Protein AF-A0AAE6XRU2-F1 (afdb_monomer_lite)

Foldseek 3Di:
DPPVVVVVVVVVVVVVVVVVVCVVVVVVVVVVVVVVVVVVVVVVLVVVAVVLVVLLVCLLVQLPDPPPCSNVVSLVSLVVSLVDPSDDPVSNVVSVVVNVVSVVVVVPPPPPPPPPPPPPPPDDDDD

pLDDT: mean 79.42, std 11.72, range [50.53, 95.81]

Radius of gyration: 35.36 Å; chains: 1; bounding box: 72×36×122 Å

Secondary structure (DSSP, 8-state):
--HHHHHHHHHHHHHHHHHHHHHHHHHHHHHHHHHHHHHHHHHHHHHHHHHHHHHHHHHHHHHT--STTHHHHHHHHHHHHHT-TTS-HHHHHHHHHHHHHHHHHHHS----TT-------------

Sequence (127 aa):
MPVIHAEAVTAAVQSAATLWAAVIAGGAALLSAVLSAVAAHRSGRWTQREQWWQRFTWACEKCISREPGASEVGASVLDALIAVPWASAADHEMALAMSNVIVDHVREPAAPAGVVGRRNRRRWWPA

Organism: NCBI:txid1874630

Structure (mmCIF, N/CA/C/O backbone):
data_AF-A0AAE6XRU2-F1
#
_entry.id   AF-A0AAE6XRU2-F1
#
loop_
_atom_site.group_PDB
_atom_site.id
_atom_site.type_symbol
_atom_site.label_atom_id
_atom_site.label_alt_id
_atom_site.label_comp_id
_atom_site.label_asym_id
_atom_site.label_entity_id
_atom_site.label_seq_id
_atom_site.pdbx_PDB_ins_code
_atom_site.Cartn_x
_atom_site.Cartn_y
_atom_site.Cartn_z
_atom_site.occupancy
_atom_site.B_iso_or_equiv
_atom_site.auth_seq_id
_atom_site.auth_comp_id
_atom_site.auth_asym_id
_atom_site.auth_atom_id
_atom_site.pdbx_PDB_model_num
ATOM 1 N N . MET A 1 1 ? 51.238 13.673 -51.124 1.00 54.84 1 MET A N 1
ATOM 2 C CA . MET A 1 1 ? 49.872 13.132 -50.946 1.00 54.84 1 MET A CA 1
ATOM 3 C C . MET A 1 1 ? 49.721 12.124 -49.768 1.00 54.84 1 MET A C 1
ATOM 5 O O . MET A 1 1 ? 48.959 11.185 -49.929 1.00 54.84 1 MET A O 1
ATOM 9 N N . PRO A 1 2 ? 50.356 12.266 -48.574 1.00 63.00 2 PRO A N 1
ATOM 10 C CA . PRO A 1 2 ? 50.108 11.343 -47.442 1.00 63.00 2 PRO A CA 1
ATOM 11 C C . PRO A 1 2 ? 49.052 11.820 -46.419 1.00 63.00 2 PRO A C 1
ATOM 13 O O . PRO A 1 2 ? 48.540 11.016 -45.649 1.00 63.00 2 PRO A O 1
ATOM 16 N N . VAL A 1 3 ? 48.708 13.112 -46.404 1.00 62.78 3 VAL A N 1
ATOM 17 C CA . VAL A 1 3 ? 47.884 13.725 -45.339 1.00 62.78 3 VAL A CA 1
ATOM 18 C C . VAL A 1 3 ? 46.420 13.256 -45.378 1.00 62.78 3 VAL A C 1
ATOM 20 O O . VAL A 1 3 ? 45.822 13.018 -44.336 1.00 62.78 3 VAL A O 1
ATOM 23 N N . ILE A 1 4 ? 45.877 13.012 -46.575 1.00 65.44 4 ILE A N 1
ATOM 24 C CA . ILE A 1 4 ? 44.475 12.604 -46.783 1.00 65.44 4 ILE A CA 1
ATOM 25 C C . ILE A 1 4 ? 44.160 11.247 -46.118 1.00 65.44 4 ILE A C 1
ATOM 27 O O . ILE A 1 4 ? 43.057 11.036 -45.620 1.00 65.44 4 ILE A O 1
ATOM 31 N N . HIS A 1 5 ? 45.124 10.320 -46.069 1.00 65.38 5 HIS A N 1
ATOM 32 C CA . HIS A 1 5 ? 44.908 8.997 -45.471 1.00 65.38 5 HIS A CA 1
ATOM 33 C C . HIS A 1 5 ? 44.905 9.028 -43.938 1.00 65.38 5 HIS A C 1
ATOM 35 O O . HIS A 1 5 ? 44.174 8.258 -43.322 1.00 65.38 5 HIS A O 1
ATOM 41 N N . ALA A 1 6 ? 45.679 9.923 -43.318 1.00 70.56 6 ALA A N 1
ATOM 42 C CA . ALA A 1 6 ? 45.731 10.045 -41.863 1.00 70.56 6 ALA A CA 1
ATOM 43 C C . ALA A 1 6 ? 44.416 10.603 -41.293 1.00 70.56 6 ALA A C 1
ATOM 45 O O . ALA A 1 6 ? 43.905 10.067 -40.313 1.00 70.56 6 ALA A O 1
ATOM 46 N N . GLU A 1 7 ? 43.832 11.616 -41.942 1.00 75.25 7 GLU A N 1
ATOM 47 C CA . GLU A 1 7 ? 42.570 12.224 -41.495 1.00 75.25 7 GLU A CA 1
ATOM 48 C C . GLU A 1 7 ? 41.362 11.294 -41.672 1.00 75.25 7 GLU A C 1
ATOM 50 O O . GLU A 1 7 ? 40.468 11.256 -40.827 1.00 75.25 7 GLU A O 1
ATOM 55 N N . ALA A 1 8 ? 41.351 10.477 -42.730 1.00 72.44 8 ALA A N 1
ATOM 56 C CA . ALA A 1 8 ? 40.302 9.479 -42.932 1.00 72.44 8 ALA A CA 1
ATOM 57 C C . ALA A 1 8 ? 40.331 8.379 -41.853 1.00 72.44 8 ALA A C 1
ATOM 59 O O . ALA A 1 8 ? 39.282 7.941 -41.376 1.00 72.44 8 ALA A O 1
ATOM 60 N N . VAL A 1 9 ? 41.527 7.944 -41.439 1.00 72.94 9 VAL A N 1
ATOM 61 C CA . VAL A 1 9 ? 41.694 6.914 -40.402 1.00 72.94 9 VAL A CA 1
ATOM 62 C C . VAL A 1 9 ? 41.319 7.453 -39.020 1.00 72.94 9 VAL A C 1
ATOM 64 O O . VAL A 1 9 ? 40.614 6.768 -38.278 1.00 72.94 9 VAL A O 1
ATOM 67 N N . THR A 1 10 ? 41.719 8.678 -38.669 1.00 77.06 10 THR A N 1
ATOM 68 C CA . THR A 1 10 ? 41.343 9.284 -37.379 1.00 77.06 10 THR A CA 1
ATOM 69 C C . THR A 1 10 ? 39.841 9.533 -37.282 1.00 77.06 10 THR A C 1
ATOM 71 O O . THR A 1 10 ? 39.248 9.238 -36.243 1.00 77.06 10 THR A O 1
ATOM 74 N N . ALA A 1 11 ? 39.200 9.976 -38.369 1.00 76.12 11 ALA A N 1
ATOM 75 C CA . ALA A 1 11 ? 37.749 10.120 -38.431 1.00 76.12 11 ALA A CA 1
ATOM 76 C C . ALA A 1 11 ? 37.032 8.776 -38.211 1.00 76.12 11 ALA A C 1
ATOM 78 O O . ALA A 1 11 ? 36.134 8.697 -37.376 1.00 76.12 11 ALA A O 1
ATOM 79 N N . ALA A 1 12 ? 37.468 7.701 -38.878 1.00 73.88 12 ALA A N 1
ATOM 80 C CA . ALA A 1 12 ? 36.875 6.371 -38.717 1.00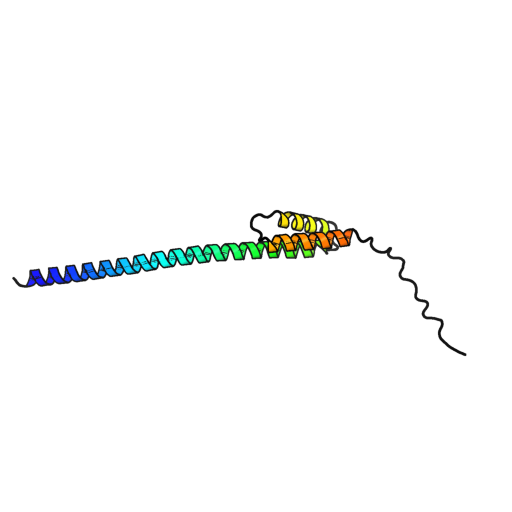 73.88 12 ALA A CA 1
ATOM 81 C C . ALA A 1 12 ? 37.025 5.818 -37.287 1.00 73.88 12 ALA A C 1
ATOM 83 O O . ALA A 1 12 ? 36.071 5.270 -36.730 1.00 73.88 12 ALA A O 1
ATOM 84 N N . VAL A 1 13 ? 38.194 6.002 -36.663 1.00 81.00 13 VAL A N 1
ATOM 85 C CA . VAL A 1 13 ? 38.440 5.596 -35.268 1.00 81.00 13 VAL A CA 1
ATOM 86 C C . VAL A 1 13 ? 37.568 6.398 -34.299 1.00 81.00 13 VAL A C 1
ATOM 88 O O . VAL A 1 13 ? 36.991 5.827 -33.373 1.00 81.00 13 VAL A O 1
ATOM 91 N N . GLN A 1 14 ? 37.401 7.702 -34.532 1.00 84.06 14 GLN A N 1
ATOM 92 C CA . GLN A 1 14 ? 36.549 8.555 -33.705 1.00 84.06 14 GLN A CA 1
ATOM 93 C C . GLN A 1 14 ? 35.054 8.226 -33.871 1.00 84.06 14 GLN A C 1
ATOM 95 O O . GLN A 1 14 ? 34.308 8.203 -32.888 1.00 84.06 14 GLN A O 1
ATOM 100 N N . SER A 1 15 ? 34.607 7.890 -35.084 1.00 78.94 15 SER A N 1
ATOM 101 C CA . SER A 1 15 ? 33.249 7.394 -35.343 1.00 78.94 15 SER A CA 1
ATOM 102 C C . SER A 1 15 ? 32.989 6.040 -34.675 1.00 78.94 15 SER A C 1
ATOM 104 O O . SER A 1 15 ? 31.929 5.834 -34.088 1.00 78.94 15 SER A O 1
ATOM 106 N N . ALA A 1 16 ? 33.962 5.127 -34.691 1.00 81.88 16 ALA A N 1
ATOM 107 C CA . ALA A 1 16 ? 33.843 3.852 -33.990 1.00 81.88 16 ALA A CA 1
ATOM 108 C C . ALA A 1 16 ? 33.774 4.049 -32.466 1.00 81.88 16 ALA A C 1
ATOM 110 O O . ALA A 1 16 ? 32.921 3.460 -31.803 1.00 81.88 16 ALA A O 1
ATOM 111 N N . ALA A 1 17 ? 34.622 4.917 -31.907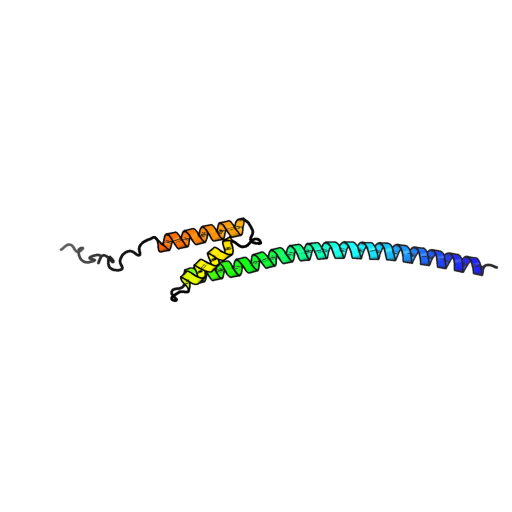 1.00 83.81 17 ALA A N 1
ATOM 112 C CA . ALA A 1 17 ? 34.629 5.218 -30.477 1.00 83.81 17 ALA A CA 1
ATOM 113 C C . ALA A 1 17 ? 33.306 5.846 -30.003 1.00 83.81 17 ALA A C 1
ATOM 115 O O . ALA A 1 17 ? 32.770 5.455 -28.966 1.00 83.81 17 ALA A O 1
ATOM 116 N N . THR A 1 18 ? 32.748 6.782 -30.776 1.00 86.94 18 THR A N 1
ATOM 117 C CA . THR A 1 18 ? 31.459 7.423 -30.460 1.00 86.94 18 THR A CA 1
ATOM 118 C C . THR A 1 18 ? 30.282 6.453 -30.562 1.00 86.94 18 THR A C 1
ATOM 120 O O . THR A 1 18 ? 29.396 6.496 -29.709 1.00 86.94 18 THR A O 1
ATOM 123 N N . LEU A 1 19 ? 30.295 5.528 -31.528 1.00 87.19 19 LEU A N 1
ATOM 124 C CA . LEU A 1 19 ? 29.294 4.464 -31.630 1.00 87.19 19 LEU A CA 1
ATOM 125 C C . LEU A 1 19 ? 29.317 3.549 -30.398 1.00 87.19 19 LEU A C 1
ATOM 127 O O . LEU A 1 19 ? 28.278 3.314 -29.784 1.00 87.19 19 LEU A O 1
ATOM 131 N N . TRP A 1 20 ? 30.497 3.068 -30.000 1.00 88.56 20 TRP A N 1
ATOM 132 C CA . TRP A 1 20 ? 30.638 2.226 -28.809 1.00 88.56 20 TRP A CA 1
ATOM 133 C C . TRP A 1 20 ? 30.215 2.953 -27.533 1.00 88.56 20 TRP A C 1
ATOM 135 O O . TRP A 1 20 ? 29.491 2.384 -26.715 1.00 88.56 20 TRP A O 1
ATOM 145 N N . ALA A 1 21 ? 30.595 4.224 -27.384 1.00 84.50 21 ALA A N 1
ATOM 146 C CA . ALA A 1 21 ? 30.159 5.047 -26.262 1.00 84.50 21 ALA A CA 1
ATOM 147 C C . ALA A 1 21 ? 28.629 5.195 -26.223 1.00 84.50 21 ALA A C 1
ATOM 149 O O . ALA A 1 21 ? 28.032 5.050 -25.158 1.00 84.50 21 ALA A O 1
ATOM 150 N N . ALA A 1 22 ? 27.983 5.416 -27.372 1.00 84.12 22 ALA A N 1
ATOM 151 C CA . ALA A 1 22 ? 26.529 5.512 -27.467 1.00 84.12 22 ALA A CA 1
ATOM 152 C C . ALA A 1 22 ? 25.830 4.192 -27.105 1.00 84.12 22 ALA A C 1
ATOM 154 O O . ALA A 1 22 ? 24.820 4.211 -26.404 1.00 84.12 22 ALA A O 1
ATOM 155 N N . VAL A 1 23 ? 26.382 3.046 -27.518 1.00 88.19 23 VAL A N 1
ATOM 156 C CA . VAL A 1 23 ? 25.851 1.720 -27.158 1.00 88.19 23 VAL A CA 1
ATOM 157 C C . VAL A 1 23 ? 25.936 1.489 -25.650 1.00 88.19 23 VAL A C 1
ATOM 159 O O . VAL A 1 23 ? 24.955 1.073 -25.033 1.00 88.19 23 VAL A O 1
ATOM 162 N N . ILE A 1 24 ? 27.080 1.802 -25.039 1.00 91.44 24 ILE A N 1
ATOM 163 C CA . ILE A 1 24 ? 27.278 1.648 -23.592 1.00 91.44 24 ILE A CA 1
ATOM 164 C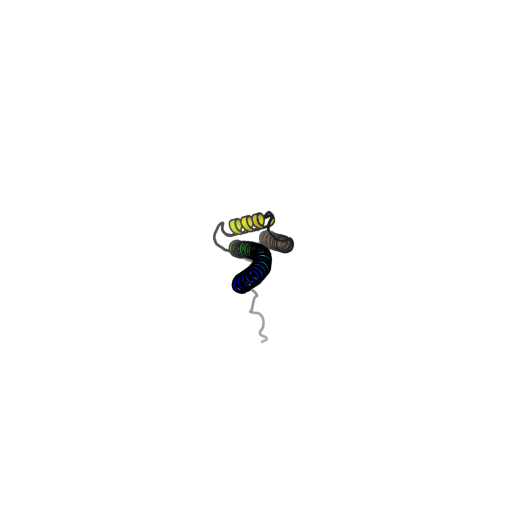 C . ILE A 1 24 ? 26.355 2.599 -22.823 1.00 91.44 24 ILE A C 1
ATOM 166 O O . ILE A 1 24 ? 25.671 2.172 -21.894 1.00 91.44 24 ILE A O 1
ATOM 170 N N . ALA A 1 25 ? 26.291 3.869 -23.229 1.00 82.69 25 ALA A N 1
ATOM 171 C CA . ALA A 1 25 ? 25.434 4.869 -22.601 1.00 82.69 25 ALA A CA 1
ATOM 172 C C . ALA A 1 25 ? 23.947 4.501 -22.720 1.00 82.69 25 ALA A C 1
ATOM 174 O O . ALA A 1 25 ? 23.218 4.554 -21.730 1.00 82.69 25 ALA A O 1
ATOM 175 N N . GLY A 1 26 ? 23.508 4.059 -23.902 1.00 83.19 26 GLY A N 1
ATOM 176 C CA . GLY A 1 26 ? 22.146 3.580 -24.131 1.00 83.19 26 GLY A CA 1
ATOM 177 C C . GLY A 1 26 ? 21.808 2.356 -23.277 1.00 83.19 26 GLY A C 1
ATOM 178 O O . GLY A 1 26 ? 20.758 2.321 -22.636 1.00 83.19 26 GLY A O 1
ATOM 179 N N . GLY A 1 27 ? 22.721 1.384 -23.192 1.00 83.00 27 GLY A N 1
ATOM 180 C CA . GLY A 1 27 ? 22.559 0.202 -22.342 1.00 83.00 27 GLY A CA 1
ATOM 181 C C . GLY A 1 27 ? 22.464 0.546 -20.851 1.00 83.00 27 GLY A C 1
ATOM 182 O O . GLY A 1 27 ? 21.561 0.073 -20.159 1.00 83.00 27 GLY A O 1
ATOM 183 N N . ALA A 1 28 ? 23.343 1.422 -20.359 1.00 83.56 28 ALA A N 1
ATOM 184 C CA . ALA A 1 28 ? 23.327 1.887 -18.972 1.00 83.56 28 ALA A CA 1
ATOM 185 C C . ALA A 1 28 ? 22.045 2.668 -18.630 1.00 83.56 28 ALA A C 1
ATOM 187 O O . ALA A 1 28 ? 21.491 2.501 -17.539 1.00 83.56 28 ALA A O 1
ATOM 188 N N . ALA A 1 29 ? 21.541 3.480 -19.563 1.00 82.44 29 ALA A N 1
ATOM 189 C CA . ALA A 1 29 ? 20.293 4.218 -19.396 1.00 82.44 29 ALA A CA 1
ATOM 190 C C . ALA A 1 29 ? 19.083 3.276 -19.284 1.00 82.44 29 ALA A C 1
ATOM 192 O O . ALA A 1 29 ? 18.262 3.440 -18.380 1.00 82.44 29 ALA A O 1
ATOM 193 N N . LEU A 1 30 ? 19.002 2.249 -20.137 1.00 85.50 30 LEU A N 1
ATOM 194 C CA . LEU A 1 30 ? 17.935 1.244 -20.079 1.00 85.50 30 LEU A CA 1
ATOM 195 C C . LEU A 1 30 ? 17.961 0.460 -18.762 1.00 85.50 30 LEU A C 1
ATOM 197 O O . LEU A 1 30 ? 16.927 0.318 -18.111 1.00 85.50 30 LEU A O 1
ATOM 201 N N . LEU A 1 31 ? 19.141 0.008 -18.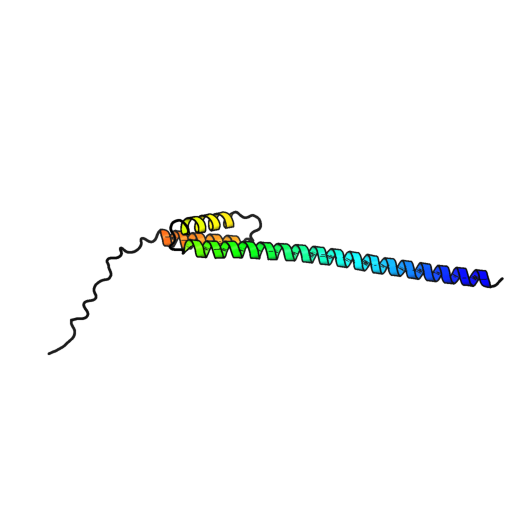330 1.00 87.75 31 LEU A N 1
ATOM 202 C CA . LEU A 1 31 ? 19.305 -0.687 -17.049 1.00 87.75 31 LEU A CA 1
ATOM 203 C C . LEU A 1 31 ? 18.867 0.191 -15.872 1.00 87.75 31 LEU A C 1
ATOM 205 O O . LEU A 1 31 ? 18.117 -0.260 -15.007 1.00 87.75 31 LEU A O 1
ATOM 209 N N . SER A 1 32 ? 19.281 1.458 -15.864 1.00 82.00 32 SER A N 1
ATOM 210 C CA . SER A 1 32 ? 18.917 2.412 -14.811 1.00 82.00 32 SER A CA 1
ATOM 211 C C . SER A 1 32 ? 17.411 2.676 -14.774 1.00 82.00 32 SER A C 1
ATOM 213 O O . SER A 1 32 ? 16.819 2.714 -13.696 1.00 82.00 32 SER A O 1
ATOM 215 N N . ALA A 1 33 ? 16.766 2.796 -15.938 1.00 81.75 33 ALA A N 1
ATOM 216 C CA . ALA A 1 33 ? 15.321 2.971 -16.033 1.00 81.75 33 ALA A CA 1
ATOM 217 C C . ALA A 1 33 ? 14.558 1.758 -15.476 1.00 81.75 33 ALA A C 1
ATOM 219 O O . ALA A 1 33 ? 13.618 1.926 -14.699 1.00 81.75 33 ALA A O 1
ATOM 220 N N . VAL A 1 34 ? 14.994 0.537 -15.808 1.00 87.19 34 VAL A N 1
ATOM 221 C CA . VAL A 1 34 ? 14.384 -0.701 -15.295 1.00 87.19 34 VAL A CA 1
ATOM 222 C C . VAL A 1 34 ? 14.552 -0.808 -13.782 1.00 87.19 34 VAL A C 1
ATOM 224 O O . VAL A 1 34 ? 13.577 -1.052 -13.071 1.00 87.19 34 VAL A O 1
ATOM 227 N N . LEU A 1 35 ? 15.763 -0.586 -13.268 1.00 85.81 35 LEU A N 1
ATOM 228 C CA . LEU A 1 35 ? 16.027 -0.633 -11.829 1.00 85.81 35 LEU A CA 1
ATOM 229 C C . LEU A 1 35 ? 15.219 0.425 -11.072 1.00 85.81 35 LEU A C 1
ATOM 231 O O . LEU A 1 35 ? 14.644 0.113 -10.032 1.00 85.81 35 LEU A O 1
ATOM 235 N N . SER A 1 36 ? 15.118 1.641 -11.615 1.00 83.62 36 SER A N 1
ATOM 236 C CA . SER A 1 36 ? 14.303 2.717 -11.047 1.00 83.62 36 SER A CA 1
ATOM 237 C C . SER A 1 36 ? 12.818 2.350 -11.021 1.00 83.62 36 SER A C 1
ATOM 239 O O . SER A 1 36 ? 12.167 2.482 -9.986 1.00 83.62 36 SER A O 1
ATOM 241 N N . ALA A 1 37 ? 12.286 1.787 -12.111 1.00 76.94 37 ALA A N 1
ATOM 242 C CA . ALA A 1 37 ? 10.902 1.329 -12.164 1.00 76.94 37 ALA A CA 1
ATOM 243 C C . ALA A 1 37 ? 10.628 0.222 -11.134 1.00 76.94 37 ALA A C 1
ATOM 245 O O . ALA A 1 37 ? 9.635 0.288 -10.407 1.00 76.94 37 ALA A O 1
ATOM 246 N N . VAL A 1 38 ? 11.520 -0.766 -11.017 1.00 80.50 38 VAL A N 1
ATOM 247 C CA . VAL A 1 38 ? 11.397 -1.852 -10.030 1.00 80.50 38 VAL A CA 1
ATOM 248 C C . VAL A 1 38 ? 11.487 -1.313 -8.603 1.00 80.50 38 VAL A C 1
ATOM 250 O O . VAL A 1 38 ? 10.682 -1.694 -7.751 1.00 80.50 38 VAL A O 1
ATOM 253 N N . ALA A 1 39 ? 12.434 -0.415 -8.332 1.00 72.81 39 ALA A N 1
ATOM 254 C CA . ALA A 1 39 ? 12.596 0.213 -7.028 1.00 72.81 39 ALA A CA 1
ATOM 255 C C . ALA A 1 39 ? 11.368 1.054 -6.653 1.00 72.81 39 ALA A C 1
ATOM 257 O O . ALA A 1 39 ? 10.880 0.937 -5.532 1.00 72.81 39 ALA A O 1
ATOM 258 N N . ALA A 1 40 ? 10.813 1.823 -7.592 1.00 73.88 40 ALA A N 1
ATOM 259 C CA . ALA A 1 40 ? 9.598 2.607 -7.390 1.00 73.88 40 ALA A CA 1
ATOM 260 C C . ALA A 1 40 ? 8.381 1.717 -7.092 1.00 73.88 40 ALA A C 1
ATOM 262 O O . ALA A 1 40 ? 7.638 1.987 -6.149 1.00 73.88 40 ALA A O 1
ATOM 263 N N . HIS A 1 41 ? 8.214 0.609 -7.824 1.00 72.62 41 HIS A N 1
ATOM 264 C CA . HIS A 1 41 ? 7.134 -0.351 -7.568 1.00 72.62 41 HIS A CA 1
ATOM 265 C C . HIS A 1 41 ? 7.274 -1.021 -6.198 1.00 72.62 41 HIS A C 1
ATOM 267 O O . HIS A 1 41 ? 6.286 -1.180 -5.479 1.00 72.62 41 HIS A O 1
ATOM 273 N N . ARG A 1 42 ? 8.497 -1.406 -5.810 1.00 73.75 42 ARG A N 1
ATOM 274 C CA . ARG A 1 42 ? 8.752 -1.966 -4.477 1.00 73.75 42 ARG A CA 1
ATOM 275 C C . ARG A 1 42 ? 8.491 -0.928 -3.391 1.00 73.75 42 ARG A C 1
ATOM 277 O O . ARG A 1 42 ? 7.753 -1.228 -2.462 1.00 73.75 42 ARG A O 1
ATOM 284 N N . SER A 1 43 ? 9.016 0.284 -3.543 1.00 74.00 43 SER A N 1
ATOM 285 C CA . SER A 1 43 ? 8.817 1.385 -2.599 1.00 74.00 43 SER A CA 1
ATOM 286 C C . SER A 1 43 ? 7.330 1.671 -2.375 1.00 74.00 43 SER A C 1
ATOM 288 O O . SER A 1 43 ? 6.871 1.652 -1.237 1.00 74.00 43 SER A O 1
ATOM 290 N N . GLY A 1 44 ? 6.540 1.783 -3.451 1.00 77.06 44 GLY A N 1
ATOM 291 C CA . GLY A 1 44 ? 5.100 2.038 -3.355 1.00 77.06 44 GLY A CA 1
ATOM 292 C C . GLY A 1 44 ? 4.342 0.982 -2.543 1.00 77.06 44 GLY A C 1
ATOM 293 O O . GLY A 1 44 ? 3.512 1.332 -1.707 1.00 77.06 44 GLY A O 1
ATOM 294 N N . ARG A 1 45 ? 4.669 -0.308 -2.716 1.00 76.31 45 ARG A N 1
ATOM 295 C CA . ARG A 1 45 ? 4.050 -1.396 -1.933 1.00 76.31 45 ARG A CA 1
ATOM 296 C C . ARG A 1 45 ? 4.410 -1.332 -0.449 1.00 76.31 45 ARG A C 1
ATOM 298 O O . ARG A 1 45 ? 3.562 -1.618 0.391 1.00 76.31 45 ARG A O 1
ATOM 305 N N . TRP A 1 46 ? 5.648 -0.961 -0.127 1.00 74.06 46 TRP A N 1
ATOM 306 C CA . TRP A 1 46 ? 6.087 -0.790 1.260 1.00 74.06 46 TRP A CA 1
ATOM 307 C C . TRP A 1 46 ? 5.408 0.415 1.908 1.00 74.06 46 TRP A C 1
ATOM 309 O O . TRP A 1 46 ? 4.900 0.298 3.018 1.00 74.06 46 TRP A O 1
ATOM 319 N N . THR A 1 47 ? 5.309 1.539 1.193 1.00 84.38 47 THR A N 1
ATOM 320 C CA . THR A 1 47 ? 4.603 2.733 1.674 1.00 84.38 47 THR A CA 1
ATOM 321 C C . THR A 1 47 ? 3.121 2.459 1.914 1.00 84.38 47 THR A C 1
ATOM 323 O O . THR A 1 47 ? 2.586 2.886 2.931 1.00 84.38 47 THR A O 1
ATOM 326 N N . GLN A 1 48 ? 2.459 1.721 1.019 1.00 85.25 48 GLN A N 1
ATOM 327 C CA . GLN A 1 48 ? 1.062 1.322 1.207 1.00 85.25 48 GLN A CA 1
ATOM 328 C C . GLN A 1 48 ? 0.896 0.478 2.474 1.00 85.25 48 GLN A C 1
ATOM 330 O O . GLN A 1 48 ? 0.096 0.830 3.339 1.00 85.25 48 GLN A O 1
ATOM 335 N N . ARG A 1 49 ? 1.699 -0.582 2.636 1.00 86.38 49 ARG A N 1
ATOM 336 C CA . ARG A 1 49 ? 1.656 -1.437 3.833 1.00 86.38 49 ARG A CA 1
ATOM 337 C C . ARG A 1 49 ? 1.889 -0.646 5.121 1.00 86.38 49 ARG A C 1
ATOM 339 O O . ARG A 1 49 ? 1.161 -0.845 6.087 1.00 86.38 49 ARG A O 1
ATOM 346 N N . GLU A 1 50 ? 2.854 0.267 5.119 1.00 87.81 50 GLU A N 1
ATOM 347 C CA . GLU A 1 50 ? 3.152 1.117 6.274 1.00 87.81 50 GLU A CA 1
ATOM 348 C C . GLU A 1 50 ? 1.970 2.034 6.624 1.00 87.81 50 GLU A C 1
ATOM 350 O O . GLU A 1 50 ? 1.555 2.108 7.778 1.00 87.81 50 GLU A O 1
ATOM 355 N N . GLN A 1 51 ? 1.350 2.674 5.626 1.00 89.19 51 GLN A N 1
ATOM 356 C CA . GLN A 1 51 ? 0.161 3.504 5.846 1.00 89.19 51 GLN A CA 1
ATOM 357 C C . GLN A 1 51 ? -1.026 2.699 6.380 1.00 89.19 51 GLN A C 1
ATOM 359 O O . GLN A 1 51 ? -1.776 3.193 7.224 1.00 89.19 51 GLN A O 1
ATOM 364 N N . TRP A 1 52 ? -1.217 1.471 5.897 1.00 92.88 52 TRP A N 1
ATOM 365 C CA . TRP A 1 52 ? -2.244 0.577 6.428 1.00 92.88 52 TRP A CA 1
ATOM 366 C C . TRP A 1 52 ? -1.971 0.215 7.880 1.00 92.88 52 TRP A C 1
ATOM 368 O O . TRP A 1 52 ? -2.861 0.348 8.715 1.00 92.88 52 TRP A O 1
ATOM 378 N N . TRP A 1 53 ? -0.732 -0.164 8.194 1.00 92.69 53 TRP A N 1
ATOM 379 C CA . TRP A 1 53 ? -0.330 -0.556 9.540 1.00 92.69 53 TRP A CA 1
ATOM 380 C C . TRP A 1 53 ? -0.499 0.575 10.559 1.00 92.69 53 TRP A C 1
ATOM 382 O O . TRP A 1 53 ? -1.004 0.349 11.662 1.00 92.69 53 TRP A O 1
ATOM 392 N N . GLN A 1 54 ? -0.157 1.808 10.177 1.00 93.19 54 GLN A N 1
ATOM 393 C CA . GLN A 1 54 ? -0.372 2.991 11.013 1.00 93.19 54 GLN A CA 1
ATOM 394 C C . GLN A 1 54 ? -1.858 3.214 11.316 1.00 93.19 54 GLN A C 1
ATOM 396 O O . GLN A 1 54 ? -2.224 3.455 12.466 1.00 93.19 54 GLN A O 1
ATOM 401 N N . ARG A 1 55 ? -2.730 3.082 10.307 1.00 93.44 55 ARG A N 1
ATOM 402 C CA . ARG A 1 55 ? -4.187 3.213 10.487 1.00 93.44 55 ARG A CA 1
ATOM 403 C C . ARG A 1 55 ? -4.761 2.085 11.337 1.00 93.44 55 ARG A C 1
ATOM 405 O O . ARG A 1 55 ? -5.601 2.348 12.188 1.00 93.44 55 ARG A O 1
ATOM 412 N N . PHE A 1 56 ? -4.295 0.857 11.126 1.00 93.19 56 PHE A N 1
ATOM 413 C CA . PHE A 1 56 ? -4.707 -0.316 11.892 1.00 93.19 56 PHE A CA 1
ATOM 414 C C . PHE A 1 56 ? -4.340 -0.178 13.373 1.00 93.19 56 PHE A C 1
ATOM 416 O O . PHE A 1 56 ? -5.197 -0.334 14.237 1.00 93.19 56 PHE A O 1
ATOM 423 N N . THR A 1 57 ? -3.091 0.186 13.671 1.00 93.19 57 THR A N 1
ATOM 424 C CA . THR A 1 57 ? -2.623 0.362 15.055 1.00 93.19 57 THR A CA 1
ATOM 425 C C . THR A 1 57 ? -3.403 1.471 15.758 1.00 93.19 57 THR A C 1
ATOM 427 O O . THR A 1 57 ? -3.912 1.263 16.856 1.00 93.19 57 THR A O 1
ATOM 430 N N . TRP A 1 58 ? -3.587 2.613 15.088 1.00 95.81 58 TRP A N 1
ATOM 431 C CA . TRP A 1 58 ? -4.403 3.711 15.604 1.00 95.81 58 TRP A CA 1
ATOM 432 C C . TRP A 1 58 ? -5.856 3.286 15.869 1.00 95.81 58 TRP A C 1
ATOM 434 O O . TRP A 1 58 ? -6.424 3.637 16.901 1.00 95.81 58 TRP A O 1
ATOM 444 N N . ALA A 1 59 ? -6.461 2.506 14.968 1.00 92.69 59 ALA A N 1
ATOM 445 C CA . ALA A 1 59 ? -7.824 2.010 15.142 1.00 92.69 59 ALA A CA 1
ATOM 446 C C . ALA A 1 59 ? -7.927 1.088 16.365 1.00 92.69 59 ALA A C 1
ATOM 448 O O . ALA A 1 59 ? -8.808 1.284 17.200 1.00 92.69 59 ALA A O 1
ATOM 449 N N . CYS A 1 60 ? -6.979 0.160 16.528 1.00 89.69 60 CYS A N 1
ATOM 450 C CA . CYS A 1 60 ? -6.884 -0.706 17.703 1.00 89.69 60 CYS A CA 1
ATOM 451 C C . CYS A 1 60 ? -6.738 0.094 19.010 1.00 89.69 60 CYS A C 1
ATOM 453 O O . CYS A 1 60 ? -7.441 -0.188 19.979 1.00 89.69 60 CYS A O 1
ATOM 455 N N . GLU A 1 61 ? -5.883 1.123 19.038 1.00 90.38 61 GLU A N 1
ATOM 456 C CA . GLU A 1 61 ? -5.736 2.026 20.191 1.00 90.38 61 GLU A CA 1
ATOM 457 C C . GLU A 1 61 ? -7.039 2.768 20.514 1.00 90.38 61 GLU A C 1
ATOM 459 O O . GLU A 1 61 ? -7.403 2.935 21.681 1.00 90.38 61 GLU A O 1
ATOM 464 N N . LYS A 1 62 ? -7.771 3.204 19.484 1.00 89.75 62 LYS A N 1
ATOM 465 C CA . LYS A 1 62 ? -9.055 3.884 19.659 1.00 89.75 62 LYS A CA 1
ATOM 466 C C . LYS A 1 62 ? -10.144 2.944 20.154 1.00 89.75 62 LYS A C 1
ATOM 468 O O . LYS A 1 62 ? -10.874 3.338 21.060 1.00 89.75 62 LYS A O 1
ATOM 473 N N . CYS A 1 63 ? -10.190 1.701 19.677 1.00 85.50 63 CYS A N 1
ATOM 474 C CA . CYS A 1 63 ? -11.122 0.678 20.158 1.00 85.50 63 CYS A CA 1
ATOM 475 C C . CYS A 1 63 ? -11.010 0.418 21.664 1.00 85.50 63 CYS A C 1
ATOM 477 O O . CYS A 1 63 ? -12.029 0.200 22.315 1.00 85.50 63 CYS A O 1
ATOM 479 N N . ILE A 1 64 ? -9.803 0.485 22.233 1.00 86.19 64 ILE A N 1
ATOM 480 C CA . ILE A 1 64 ? -9.578 0.287 23.676 1.00 86.19 64 ILE A CA 1
ATOM 481 C C . ILE A 1 64 ? -9.640 1.587 24.496 1.00 86.19 64 ILE A C 1
ATOM 483 O O . ILE A 1 64 ? -9.485 1.558 25.721 1.00 86.19 64 ILE A O 1
ATOM 487 N N . SER A 1 65 ? -9.840 2.736 23.846 1.00 83.19 65 SER A N 1
ATOM 488 C CA . SER A 1 65 ? -9.928 4.025 24.527 1.00 83.19 65 SER A CA 1
ATOM 489 C C . SER A 1 65 ? -11.200 4.119 25.371 1.00 83.19 65 SER A C 1
ATOM 491 O O . SER A 1 65 ? -12.272 3.666 24.977 1.00 83.19 65 SER A O 1
ATOM 493 N N . ARG A 1 66 ? -11.090 4.766 26.537 1.00 85.12 66 ARG A N 1
ATOM 494 C CA . ARG A 1 66 ? -12.223 5.047 27.441 1.00 85.12 66 ARG A CA 1
ATOM 495 C C . ARG A 1 66 ? -12.934 6.363 27.125 1.00 85.12 66 ARG A C 1
ATOM 497 O O . ARG A 1 66 ? -13.874 6.737 27.822 1.00 85.12 66 ARG A O 1
ATOM 504 N N . GLU A 1 67 ? -12.449 7.089 26.126 1.00 89.62 67 GLU A N 1
ATOM 505 C CA . GLU A 1 67 ? -13.067 8.323 25.659 1.00 89.62 67 GLU A CA 1
ATOM 506 C C . GLU A 1 67 ? -14.412 8.010 24.970 1.00 89.62 67 GLU A C 1
ATOM 508 O O . GLU A 1 67 ? -14.456 7.127 24.106 1.00 89.62 67 GLU A O 1
ATOM 513 N N . PRO A 1 68 ? -15.510 8.704 25.330 1.00 79.81 68 PRO A N 1
ATOM 514 C CA . PRO A 1 68 ? -16.817 8.476 24.719 1.00 79.81 68 PRO A CA 1
ATOM 515 C C . PRO A 1 68 ? -16.757 8.609 23.192 1.00 79.81 68 PRO A C 1
ATOM 517 O O . PRO A 1 68 ? -16.218 9.583 22.673 1.00 79.81 68 PRO A O 1
ATOM 520 N N . GLY A 1 69 ? -17.292 7.624 22.468 1.00 82.06 69 GLY A N 1
ATOM 521 C CA . GLY A 1 69 ? -17.315 7.600 21.000 1.00 82.06 69 GLY A CA 1
ATOM 522 C C . GLY A 1 69 ? -15.980 7.253 20.323 1.00 82.06 69 GLY A C 1
ATOM 523 O O . GLY A 1 69 ? -15.977 6.864 19.158 1.00 82.06 69 GLY A O 1
ATOM 524 N N . ALA A 1 70 ? -14.841 7.301 21.024 1.00 84.19 70 ALA A N 1
ATOM 525 C CA . ALA A 1 70 ? -13.548 6.953 20.426 1.00 84.19 70 ALA A CA 1
ATOM 526 C C . ALA A 1 70 ? -13.468 5.469 20.030 1.00 84.19 70 ALA A C 1
ATOM 528 O O . ALA A 1 70 ? -12.899 5.144 18.989 1.00 84.19 70 ALA A O 1
ATOM 529 N N . SER A 1 71 ? -14.074 4.584 20.826 1.00 84.94 71 SER A N 1
ATOM 530 C CA . SER A 1 71 ? -14.104 3.144 20.544 1.00 84.94 71 SER A CA 1
ATOM 531 C C . SER A 1 71 ? -14.912 2.811 19.284 1.00 84.94 71 SER A C 1
ATOM 533 O O . SER A 1 71 ? -14.457 2.038 18.442 1.00 84.94 71 SER A O 1
ATOM 535 N N . GLU A 1 72 ? -16.054 3.477 19.096 1.00 87.69 72 GLU A N 1
ATOM 536 C CA . GLU A 1 72 ? -16.911 3.340 17.910 1.00 87.69 72 GLU A CA 1
ATOM 537 C C . GLU A 1 72 ? -16.206 3.855 16.650 1.00 87.69 72 GLU A C 1
ATOM 539 O O . GLU A 1 72 ? -16.233 3.205 15.604 1.00 87.69 72 GLU A O 1
ATOM 544 N N . VAL A 1 73 ? -15.502 4.988 16.764 1.00 91.50 73 VAL A N 1
ATOM 545 C CA . VAL A 1 73 ? -14.673 5.519 15.675 1.00 91.50 73 VAL A CA 1
ATOM 546 C C . VAL A 1 73 ? -13.562 4.531 15.319 1.00 91.50 73 VAL A C 1
ATOM 548 O O . VAL A 1 73 ? -13.386 4.222 14.141 1.00 91.50 73 VAL A O 1
ATOM 551 N N . GLY A 1 74 ? -12.856 3.979 16.311 1.00 87.62 74 GLY A N 1
ATOM 552 C CA . GLY A 1 74 ? -11.845 2.942 16.087 1.00 87.62 74 GLY A CA 1
ATOM 553 C C . GLY A 1 74 ? -12.414 1.730 15.346 1.00 87.62 74 GLY A C 1
ATOM 554 O O . GLY A 1 74 ? -11.841 1.296 14.347 1.00 87.62 74 GLY A O 1
ATOM 555 N N . ALA A 1 75 ? -13.585 1.246 15.770 1.00 88.44 75 ALA A N 1
ATOM 556 C CA . ALA A 1 75 ? -14.245 0.096 15.159 1.00 88.44 75 ALA A CA 1
ATOM 557 C C . ALA A 1 75 ? -14.661 0.375 13.705 1.00 88.44 75 ALA A C 1
ATOM 559 O O . ALA A 1 75 ? -14.433 -0.459 12.831 1.00 88.44 75 ALA A O 1
ATOM 560 N N . SER A 1 76 ? -15.192 1.569 13.417 1.00 90.31 76 SER A N 1
ATOM 561 C CA . SER A 1 76 ? -15.548 1.961 12.046 1.00 90.31 76 SER A CA 1
ATOM 562 C C . SER A 1 76 ? -14.334 2.056 11.113 1.00 90.31 76 SER A C 1
ATOM 564 O O . SER A 1 76 ? -14.427 1.725 9.933 1.00 90.31 76 SER A O 1
ATOM 566 N N . VAL A 1 77 ? -13.168 2.462 11.630 1.00 91.56 77 VAL A N 1
ATOM 567 C CA . VAL A 1 77 ? -11.930 2.499 10.840 1.00 91.56 77 VAL A CA 1
ATOM 568 C C . VAL A 1 77 ? -11.381 1.095 10.597 1.00 91.56 77 VAL A C 1
ATOM 570 O O . VAL A 1 77 ? -10.909 0.823 9.495 1.00 91.56 77 VAL A O 1
ATOM 573 N N . LEU A 1 78 ? -11.472 0.195 11.577 1.00 90.62 78 LEU A N 1
ATOM 574 C CA . LEU A 1 78 ? -11.142 -1.222 11.398 1.00 90.62 78 LEU A CA 1
ATOM 575 C C . LEU A 1 78 ? -12.001 -1.869 10.302 1.00 90.62 78 LEU A C 1
ATOM 577 O O . LEU A 1 78 ? -11.454 -2.531 9.423 1.00 90.62 78 LEU A O 1
ATOM 581 N N . ASP A 1 79 ? -13.309 -1.603 10.296 1.00 90.75 79 ASP A N 1
ATOM 582 C CA . ASP A 1 79 ? -14.222 -2.062 9.241 1.00 90.75 79 ASP A CA 1
ATOM 583 C C . ASP A 1 79 ? -13.848 -1.488 7.864 1.00 90.75 79 ASP A C 1
ATOM 585 O O . ASP A 1 79 ? -13.717 -2.211 6.875 1.00 90.75 79 ASP A O 1
ATOM 589 N N . ALA A 1 80 ? -13.539 -0.191 7.801 1.00 90.81 80 ALA A N 1
ATOM 590 C CA . ALA A 1 80 ? -13.087 0.434 6.564 1.00 90.81 80 ALA A CA 1
ATOM 591 C C . ALA A 1 80 ? -11.771 -0.170 6.040 1.00 90.81 80 ALA A C 1
ATOM 593 O O . ALA A 1 80 ? -11.610 -0.295 4.826 1.00 90.81 80 ALA A O 1
ATOM 594 N N . LEU A 1 81 ? -10.838 -0.559 6.921 1.00 90.38 81 LEU A N 1
ATOM 595 C CA . LEU A 1 81 ? -9.547 -1.156 6.551 1.00 90.38 81 LEU A CA 1
ATOM 596 C C . LEU A 1 81 ? -9.676 -2.550 5.929 1.00 90.38 81 LEU A C 1
ATOM 598 O O . LEU A 1 81 ? -8.819 -2.921 5.124 1.00 90.38 81 LEU A O 1
ATOM 602 N N . ILE A 1 82 ? -10.740 -3.285 6.257 1.00 88.88 82 ILE A N 1
ATOM 603 C CA . ILE A 1 82 ? -11.080 -4.572 5.638 1.00 88.88 82 ILE A CA 1
ATOM 604 C C . ILE A 1 82 ? -11.422 -4.354 4.154 1.00 88.88 82 ILE A C 1
ATOM 606 O O . ILE A 1 82 ? -10.952 -5.087 3.288 1.00 88.88 82 ILE A O 1
ATOM 610 N N . ALA A 1 83 ? -12.161 -3.297 3.813 1.00 87.81 83 ALA A N 1
ATOM 611 C CA . ALA A 1 83 ? -12.618 -3.047 2.442 1.00 87.81 83 ALA A CA 1
ATOM 612 C C . ALA A 1 83 ? -11.547 -2.468 1.487 1.00 87.81 83 ALA A C 1
ATOM 614 O O . ALA A 1 83 ? -11.822 -2.227 0.309 1.00 87.81 83 ALA A O 1
ATOM 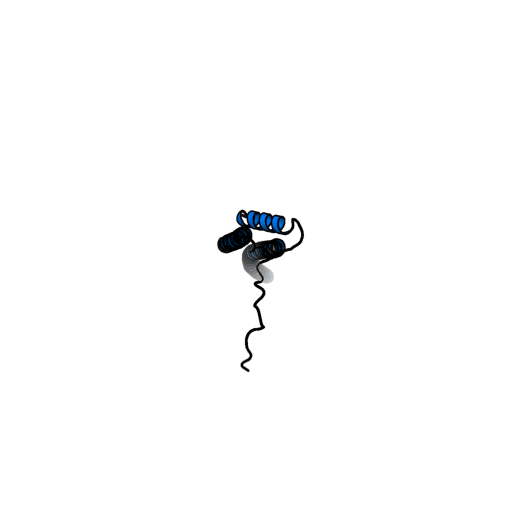615 N N . VAL A 1 84 ? -10.329 -2.205 1.966 1.00 88.25 84 VAL A N 1
ATOM 616 C CA . VAL A 1 84 ? -9.302 -1.507 1.185 1.00 88.25 84 VAL A CA 1
ATOM 617 C C . VAL A 1 84 ? -8.683 -2.422 0.108 1.00 88.25 84 VAL A C 1
ATOM 619 O O . VAL A 1 84 ? -8.067 -3.428 0.451 1.00 88.25 84 VAL A O 1
ATOM 622 N N . PRO A 1 85 ? -8.719 -2.053 -1.192 1.00 83.44 85 PRO A N 1
ATOM 623 C CA . PRO A 1 85 ? -8.311 -2.942 -2.292 1.00 83.44 85 PRO A CA 1
ATOM 624 C C . PRO A 1 85 ? -6.797 -3.155 -2.414 1.00 83.44 85 PRO A C 1
ATOM 626 O O . PRO A 1 85 ? -6.348 -4.060 -3.111 1.00 83.44 85 PRO A O 1
ATOM 629 N N . TRP A 1 86 ? -5.999 -2.295 -1.786 1.00 81.12 86 TRP A N 1
ATOM 630 C CA . TRP A 1 86 ? -4.540 -2.354 -1.834 1.00 81.12 86 TRP A CA 1
ATOM 631 C C . TRP A 1 86 ? -3.926 -3.027 -0.594 1.00 81.12 86 TRP A C 1
ATOM 633 O O . TRP A 1 86 ? -2.710 -3.224 -0.551 1.00 81.12 86 TRP A O 1
ATOM 643 N N . ALA A 1 87 ? -4.743 -3.398 0.400 1.00 84.19 87 ALA A N 1
ATOM 644 C CA . ALA A 1 87 ? -4.299 -4.193 1.540 1.00 84.19 87 ALA A CA 1
ATOM 645 C C . ALA A 1 87 ? -3.948 -5.618 1.083 1.00 84.19 87 ALA A C 1
ATOM 647 O O . ALA A 1 87 ? -4.585 -6.172 0.184 1.00 84.19 87 ALA A O 1
ATOM 648 N N . SER A 1 88 ? -2.917 -6.227 1.675 1.00 85.38 88 SER A N 1
ATOM 649 C CA . SER A 1 88 ? -2.622 -7.628 1.366 1.00 85.38 88 SER A CA 1
ATOM 650 C C . SER A 1 88 ? -3.659 -8.553 2.010 1.00 85.38 88 SER A C 1
ATOM 652 O O . SER A 1 88 ? -4.295 -8.192 2.998 1.00 85.38 88 SER A O 1
ATOM 654 N N . ALA A 1 89 ? -3.800 -9.778 1.497 1.00 86.56 89 ALA A N 1
ATOM 655 C CA . ALA A 1 89 ? -4.702 -10.767 2.092 1.00 86.56 89 ALA A CA 1
ATOM 656 C C . ALA A 1 89 ? -4.390 -11.021 3.580 1.00 86.56 89 ALA A C 1
ATOM 658 O O . ALA A 1 89 ? -5.300 -11.114 4.394 1.00 86.56 89 ALA A O 1
ATOM 659 N N . ALA A 1 90 ? -3.105 -11.051 3.950 1.00 85.56 90 ALA A N 1
ATOM 660 C CA . ALA A 1 90 ? -2.687 -11.201 5.344 1.00 85.56 90 ALA A CA 1
ATOM 661 C C . ALA A 1 90 ? -3.120 -10.013 6.224 1.00 85.56 90 ALA A C 1
ATOM 663 O O . ALA A 1 90 ? -3.476 -10.202 7.383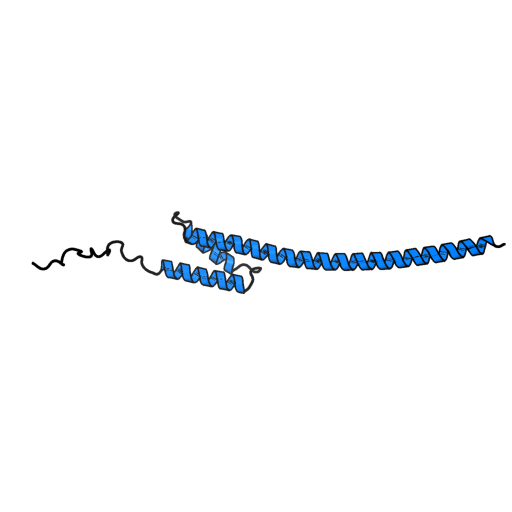 1.00 85.56 90 ALA A O 1
ATOM 664 N N . ASP A 1 91 ? -3.107 -8.798 5.674 1.00 88.88 91 ASP A N 1
ATOM 665 C CA . ASP A 1 91 ? -3.545 -7.594 6.386 1.00 88.88 91 ASP A CA 1
ATOM 666 C C . ASP A 1 91 ? -5.071 -7.627 6.607 1.00 88.88 91 ASP A C 1
ATOM 668 O O . ASP A 1 91 ? -5.556 -7.325 7.697 1.00 88.88 91 ASP A O 1
ATOM 672 N N . HIS A 1 92 ? -5.826 -8.087 5.605 1.00 87.44 92 HIS A N 1
ATOM 673 C CA . HIS A 1 92 ? -7.276 -8.269 5.688 1.00 87.44 92 HIS A CA 1
ATOM 674 C C . HIS A 1 92 ? -7.677 -9.295 6.762 1.00 87.44 92 HIS A C 1
ATOM 676 O O . HIS A 1 92 ? -8.516 -9.001 7.612 1.00 87.44 92 HIS A O 1
ATOM 682 N N . GLU A 1 93 ? -7.031 -10.465 6.772 1.00 89.50 93 GLU A N 1
ATOM 683 C CA . GLU A 1 93 ? -7.231 -11.504 7.795 1.00 89.50 93 GLU A CA 1
ATOM 684 C C . GLU A 1 93 ? -6.958 -10.974 9.208 1.00 89.50 93 GLU A C 1
ATOM 686 O O . GLU A 1 93 ? -7.707 -11.242 10.147 1.00 89.50 93 GLU A O 1
ATOM 691 N N . MET A 1 94 ? -5.910 -10.164 9.368 1.00 89.12 94 MET A N 1
ATOM 692 C CA . MET A 1 94 ? -5.566 -9.579 10.661 1.00 89.12 94 MET A CA 1
ATOM 693 C C . MET A 1 94 ? -6.602 -8.549 11.136 1.00 89.12 94 MET A C 1
ATOM 695 O O . MET A 1 94 ? -6.958 -8.544 12.316 1.00 89.12 94 MET A O 1
ATOM 699 N N . ALA A 1 95 ? -7.118 -7.705 10.238 1.00 88.38 95 ALA A N 1
ATOM 700 C CA . ALA A 1 95 ? -8.198 -6.775 10.569 1.00 88.38 95 ALA A CA 1
ATOM 701 C C . ALA A 1 95 ? -9.493 -7.508 10.948 1.00 88.38 95 ALA A C 1
ATOM 703 O O . ALA A 1 95 ? -10.111 -7.160 11.952 1.00 88.38 95 ALA A O 1
ATOM 704 N N . LEU A 1 96 ? -9.858 -8.564 10.214 1.00 89.25 96 LEU A N 1
ATOM 705 C CA . LEU A 1 96 ? -11.005 -9.414 10.549 1.00 89.25 96 LEU A CA 1
ATOM 706 C C . LEU A 1 96 ? -10.850 -10.078 11.920 1.00 89.25 96 LEU A C 1
ATOM 708 O O . LEU A 1 96 ? -11.776 -10.039 12.731 1.00 89.25 96 LEU A O 1
ATOM 712 N N . ALA A 1 97 ? -9.679 -10.656 12.200 1.00 89.75 97 ALA A N 1
ATOM 713 C CA . ALA A 1 97 ? -9.399 -11.286 13.484 1.00 89.75 97 ALA A CA 1
ATOM 714 C C . ALA A 1 97 ? -9.560 -10.294 14.646 1.00 89.75 97 ALA A C 1
ATOM 716 O O . ALA A 1 97 ? -10.208 -10.615 15.642 1.00 89.75 97 ALA A O 1
ATOM 717 N N . MET A 1 98 ? -9.040 -9.070 14.506 1.00 86.94 98 MET A N 1
ATOM 718 C CA . MET A 1 98 ? -9.187 -8.038 15.536 1.00 86.94 98 MET A CA 1
ATOM 719 C C . MET A 1 98 ? -10.622 -7.542 15.695 1.00 86.94 98 MET A C 1
ATOM 721 O O . MET A 1 98 ? -11.080 -7.393 16.828 1.00 86.94 98 MET A O 1
ATOM 725 N N . SER A 1 99 ? -11.352 -7.325 14.599 1.00 85.88 99 SER A N 1
ATOM 726 C CA . SER A 1 99 ? -12.768 -6.954 14.668 1.00 85.88 99 SER A CA 1
ATOM 727 C C . SER A 1 99 ? -13.586 -8.009 15.414 1.00 85.88 99 SER A C 1
ATOM 729 O O . SER A 1 99 ? -14.403 -7.652 16.260 1.00 85.88 99 SER A O 1
ATOM 731 N N . ASN A 1 100 ? -13.320 -9.300 15.180 1.00 87.56 100 ASN A N 1
ATOM 732 C CA . ASN A 1 100 ? -13.975 -10.383 15.916 1.00 87.56 100 ASN A CA 1
ATOM 733 C C . ASN A 1 100 ? -13.662 -10.329 17.418 1.00 87.56 100 ASN A C 1
ATOM 735 O O . ASN A 1 100 ? -14.585 -10.388 18.224 1.00 87.56 100 ASN A O 1
ATOM 739 N N . VAL A 1 101 ? -12.395 -10.129 17.799 1.00 86.69 101 VAL A N 1
ATOM 740 C CA . VAL A 1 101 ? -11.997 -9.990 19.214 1.00 86.69 101 VAL A CA 1
ATOM 741 C C . VAL A 1 101 ? -12.714 -8.818 19.889 1.00 86.69 101 VAL A C 1
ATOM 743 O O . VAL A 1 101 ? -13.191 -8.951 21.014 1.00 86.69 101 VAL A O 1
ATOM 746 N N . ILE A 1 102 ? -12.820 -7.672 19.212 1.00 83.19 102 ILE A N 1
ATOM 747 C CA . ILE A 1 102 ? -13.514 -6.493 19.746 1.00 83.19 102 ILE A CA 1
ATOM 748 C C . ILE A 1 102 ? -15.007 -6.786 19.929 1.00 83.19 102 ILE A C 1
ATOM 750 O O . ILE A 1 102 ? -15.567 -6.481 20.982 1.00 83.19 102 ILE A O 1
ATOM 754 N N . VAL A 1 103 ? -15.650 -7.403 18.933 1.00 82.50 103 VAL A N 1
ATOM 755 C CA . VAL A 1 103 ? -17.070 -7.779 18.999 1.00 82.50 103 VAL A CA 1
ATOM 756 C C . VAL A 1 103 ? -17.331 -8.763 20.136 1.00 82.50 103 VAL A C 1
ATOM 758 O O . VAL A 1 103 ? -18.300 -8.585 20.876 1.00 82.50 103 VAL A O 1
ATOM 761 N N . ASP A 1 104 ? -16.473 -9.765 20.309 1.00 83.06 104 ASP A N 1
ATOM 762 C CA . ASP A 1 104 ? -16.591 -10.737 21.395 1.00 83.06 104 ASP A CA 1
ATOM 763 C C . ASP A 1 104 ? -16.466 -10.058 22.763 1.00 83.06 104 ASP A C 1
ATOM 765 O O . ASP A 1 104 ? -17.270 -10.319 23.659 1.00 83.06 104 ASP A O 1
ATOM 769 N N . HIS A 1 105 ? -15.546 -9.101 22.906 1.00 76.88 105 HIS A N 1
ATOM 770 C CA . HIS A 1 105 ? -15.360 -8.375 24.161 1.00 76.88 105 HIS A CA 1
ATOM 771 C C . HIS A 1 105 ? -16.521 -7.428 24.502 1.00 76.88 105 HIS A C 1
ATOM 773 O O . HIS A 1 105 ? -16.831 -7.225 25.672 1.00 76.88 105 HIS A O 1
ATOM 779 N N . VAL A 1 106 ? -17.195 -6.864 23.494 1.00 72.12 106 VAL A N 1
ATOM 780 C CA . VAL A 1 106 ? -18.426 -6.076 23.691 1.00 72.12 106 VAL A CA 1
ATOM 781 C C . VAL A 1 106 ? -19.611 -6.975 24.067 1.00 72.12 106 VAL A C 1
ATOM 783 O O . VAL A 1 106 ? -20.509 -6.545 24.792 1.00 72.12 106 VAL A O 1
ATOM 786 N N . ARG A 1 107 ? -19.636 -8.217 23.568 1.00 69.75 107 ARG A N 1
ATOM 787 C CA . ARG A 1 107 ? -20.714 -9.183 23.828 1.00 69.75 107 ARG A CA 1
ATOM 788 C C . ARG A 1 107 ? -20.610 -9.861 25.186 1.00 69.75 107 ARG A C 1
ATOM 790 O O . ARG A 1 107 ? -21.651 -10.232 25.727 1.00 69.75 107 ARG A O 1
ATOM 797 N N . GLU A 1 108 ? -19.410 -10.034 25.737 1.00 66.12 108 GLU A N 1
ATOM 798 C CA . GLU A 1 108 ? -19.250 -10.495 27.115 1.00 66.12 108 GLU A CA 1
ATOM 799 C C . GLU A 1 108 ? -19.858 -9.450 28.069 1.00 66.12 108 GLU A C 1
ATOM 801 O O . GLU A 1 108 ? -19.346 -8.333 28.171 1.00 66.12 108 GLU A O 1
ATOM 806 N N . PRO A 1 109 ? -20.964 -9.758 28.778 1.00 50.53 109 PRO A N 1
ATOM 807 C CA . PRO A 1 109 ? -21.527 -8.812 29.722 1.00 50.53 109 PRO A CA 1
ATOM 808 C C . PRO A 1 109 ? -20.483 -8.569 30.805 1.00 50.53 109 PRO A C 1
ATOM 810 O O . PRO A 1 109 ? -20.064 -9.509 31.485 1.00 50.53 109 PRO A O 1
ATOM 813 N N . ALA A 1 110 ? -20.076 -7.307 30.974 1.00 58.69 110 ALA A N 1
ATOM 814 C CA . ALA A 1 110 ? -19.300 -6.880 32.125 1.00 58.69 110 ALA A CA 1
ATOM 815 C C . ALA A 1 110 ? -19.963 -7.480 33.367 1.00 58.69 110 ALA A C 1
ATOM 817 O O . ALA A 1 110 ? -21.107 -7.139 33.687 1.00 58.69 110 ALA A O 1
ATOM 818 N N . ALA A 1 111 ? -19.281 -8.431 34.016 1.00 57.47 111 ALA A N 1
ATOM 819 C CA . ALA A 1 111 ? -19.774 -9.028 35.245 1.00 57.47 111 ALA A CA 1
ATOM 820 C C . ALA A 1 111 ? -20.224 -7.873 36.151 1.00 57.47 111 ALA A C 1
ATOM 822 O O . ALA A 1 111 ? -19.462 -6.908 36.296 1.00 57.47 111 ALA A O 1
ATOM 823 N N . PRO A 1 112 ? -21.456 -7.901 36.697 1.00 52.41 112 PRO A N 1
ATOM 824 C CA . PRO A 1 112 ? -21.980 -6.767 37.437 1.00 52.41 112 PRO A CA 1
ATOM 825 C C . PRO A 1 112 ? -20.953 -6.383 38.496 1.00 52.41 112 PRO A C 1
ATOM 827 O O . PRO A 1 112 ? -20.471 -7.250 39.234 1.00 52.41 112 PRO A O 1
ATOM 830 N N . ALA A 1 113 ? -20.600 -5.095 38.533 1.00 57.81 113 ALA A N 1
ATOM 831 C CA . ALA A 1 113 ? -19.583 -4.484 39.391 1.00 57.81 113 ALA A CA 1
ATOM 832 C C . ALA A 1 113 ? -19.947 -4.522 40.897 1.00 57.81 113 ALA A C 1
ATOM 834 O O . ALA A 1 113 ? -19.768 -3.555 41.629 1.00 57.81 113 ALA A O 1
ATOM 835 N N . GLY A 1 114 ? -20.480 -5.649 41.367 1.00 53.94 114 GLY A N 1
ATOM 836 C CA . GLY A 1 114 ? -20.973 -5.897 42.713 1.00 53.94 114 GLY A CA 1
ATOM 837 C C . GLY A 1 114 ? -20.711 -7.313 43.235 1.00 53.94 114 GLY A C 1
ATOM 838 O O . GLY A 1 114 ? -21.016 -7.571 44.394 1.00 53.94 114 GLY A O 1
ATOM 839 N N . VAL A 1 115 ? -20.098 -8.225 42.465 1.00 57.66 115 VAL A N 1
ATOM 840 C CA . VAL A 1 115 ? -19.683 -9.549 42.983 1.00 57.66 115 VAL A CA 1
ATOM 841 C C . VAL A 1 115 ? -18.174 -9.593 43.234 1.00 57.66 115 VAL A C 1
ATOM 843 O O . VAL A 1 115 ? -17.487 -10.569 42.950 1.00 57.66 115 VAL A O 1
ATOM 846 N N . VAL A 1 116 ? -17.630 -8.543 43.855 1.00 58.69 116 VAL A N 1
ATOM 847 C CA . VAL A 1 116 ? -16.444 -8.727 44.701 1.00 58.69 116 VAL A CA 1
ATOM 848 C C . VAL A 1 116 ? -16.954 -9.388 45.973 1.00 58.69 116 VAL A C 1
ATOM 850 O O . VAL A 1 116 ? -17.288 -8.736 46.962 1.00 58.69 116 VAL A O 1
ATOM 853 N N . GLY A 1 117 ? -17.077 -10.714 45.907 1.00 55.09 117 GLY A N 1
ATOM 854 C CA . GLY A 1 117 ? -17.341 -11.551 47.061 1.00 55.09 117 GLY A CA 1
ATOM 855 C C . GLY A 1 117 ? -16.355 -11.173 48.157 1.00 55.09 117 GLY A C 1
ATOM 856 O O . GLY A 1 117 ? -15.150 -11.404 48.042 1.00 55.09 117 GLY A O 1
ATOM 857 N N . ARG A 1 118 ? -16.882 -10.547 49.209 1.00 56.69 118 ARG A N 1
ATOM 858 C CA . ARG A 1 118 ? -16.190 -10.213 50.449 1.00 56.69 118 ARG A CA 1
ATOM 859 C C . ARG A 1 118 ? -15.695 -11.532 51.047 1.00 56.69 118 ARG A C 1
ATOM 861 O O . ARG A 1 118 ? -16.388 -12.149 51.849 1.00 56.69 118 ARG A O 1
ATOM 868 N N . ARG A 1 119 ? -14.524 -12.017 50.608 1.00 59.59 119 ARG A N 1
ATOM 869 C CA . ARG A 1 119 ? -13.861 -13.188 51.193 1.00 59.59 119 ARG A CA 1
ATOM 870 C C . ARG A 1 119 ? -13.674 -12.874 52.667 1.00 59.59 119 ARG A C 1
ATOM 872 O O . ARG A 1 119 ? -12.840 -12.050 53.036 1.00 59.59 119 ARG A O 1
ATOM 879 N N . ASN A 1 120 ? -14.500 -13.509 53.487 1.00 57.91 120 ASN A N 1
ATOM 880 C CA . ASN A 1 120 ? -14.467 -13.455 54.932 1.00 57.91 120 ASN A CA 1
ATOM 881 C C . ASN A 1 120 ? -13.109 -13.995 55.422 1.00 57.91 120 ASN A C 1
ATOM 883 O O . ASN A 1 120 ? -12.965 -15.174 55.729 1.00 57.91 120 ASN A O 1
ATOM 887 N N . ARG A 1 121 ? -12.083 -13.132 55.460 1.00 58.59 121 ARG A N 1
ATOM 888 C CA . ARG A 1 121 ? -10.744 -13.401 56.016 1.00 58.59 121 ARG A CA 1
ATOM 889 C C . ARG A 1 121 ? -10.751 -13.387 57.555 1.00 58.59 121 ARG A C 1
ATOM 891 O O . ARG A 1 121 ? -9.829 -12.865 58.171 1.00 58.59 121 ARG A O 1
ATOM 898 N N . ARG A 1 122 ? -11.791 -13.909 58.207 1.00 58.59 122 ARG A N 1
ATOM 899 C CA . ARG A 1 122 ? -11.845 -14.019 59.673 1.00 58.59 122 ARG A CA 1
ATOM 900 C C . ARG A 1 122 ? -12.558 -15.297 60.097 1.00 58.59 122 ARG A C 1
ATOM 902 O O . ARG A 1 122 ? -13.663 -15.243 60.620 1.00 58.59 122 ARG A O 1
ATOM 909 N N . ARG A 1 123 ? -11.936 -16.458 59.871 1.00 57.91 123 ARG A N 1
ATOM 910 C CA . ARG A 1 123 ? -12.312 -17.686 60.595 1.00 57.91 123 ARG A CA 1
ATOM 911 C C . ARG A 1 123 ? -11.209 -18.743 60.609 1.00 57.91 123 ARG A C 1
ATOM 913 O O . ARG A 1 123 ? -11.451 -19.887 60.258 1.00 57.91 123 ARG A O 1
ATOM 920 N N . TRP A 1 124 ? -10.005 -18.355 61.009 1.00 63.38 124 TRP A N 1
ATOM 921 C CA . TRP A 1 124 ? -8.973 -19.317 61.388 1.00 63.38 124 TRP A CA 1
ATOM 922 C C . TRP A 1 124 ? -8.250 -18.753 62.607 1.00 63.38 124 TRP A C 1
ATOM 924 O O . TRP A 1 124 ? -7.530 -17.775 62.466 1.00 63.38 124 TRP A O 1
ATOM 934 N N . TRP A 1 125 ? -8.544 -19.317 63.781 1.00 53.19 125 TRP A N 1
ATOM 935 C CA . TRP A 1 125 ? -7.714 -19.393 64.992 1.00 53.19 125 TRP A CA 1
ATOM 936 C C . TRP A 1 125 ? -8.301 -20.493 65.885 1.00 53.19 125 TRP A C 1
ATOM 938 O O . TRP A 1 125 ? -9.491 -20.415 66.201 1.00 53.19 125 TRP A O 1
ATOM 948 N N . PRO A 1 126 ? -7.529 -21.539 66.230 1.00 61.81 126 PRO A N 1
ATOM 949 C CA . PRO A 1 126 ? -7.892 -22.447 67.304 1.00 61.81 126 PRO A CA 1
ATOM 950 C C . PRO A 1 126 ? -7.555 -21.808 68.661 1.00 61.81 126 PRO A C 1
ATOM 952 O O . PRO A 1 126 ? -6.606 -21.028 68.765 1.00 61.81 126 PRO A O 1
ATOM 955 N N . ALA A 1 127 ? -8.403 -22.108 69.645 1.00 60.62 127 ALA A N 1
ATOM 956 C CA . ALA A 1 127 ? -8.236 -21.776 71.057 1.00 60.62 127 ALA A CA 1
ATOM 957 C C . ALA A 1 127 ? -7.100 -22.578 71.704 1.00 60.62 127 ALA A C 1
ATOM 959 O O . ALA A 1 127 ? -6.802 -23.681 71.187 1.00 60.62 127 ALA A O 1
#